Protein AF-A0A953SFW4-F1 (afdb_monomer)

Sequence (56 aa):
MAAVSQQGTALGSLLVGFTAFVAGLVIHGGSGMVVAFAGLAFLLYAGYEFRKVKSA

pLDDT: mean 82.94, std 10.9, range [47.56, 93.06]

Nearest PDB structures (foldseek):
  3sjq-assembly1_C  TM=8.624E-01  e=7.795E-01  Rattus norvegicus
  3sjq-assembly1_D  TM=8.480E-01  e=7.300E-01  Rattus norvegicus
  1g4y-assembly1_B-2  TM=8.051E-01  e=2.225E+00  Rattus norvegicus
  4j9z-assembly1_B-2  TM=7.907E-01  e=2.537E+00  Rattus norvegicus
  6czq-assembly1_B  TM=8.057E-01  e=3.521E+00  Rattus norvegicus

Structure (mmCIF, N/CA/C/O backbone):
data_AF-A0A953SFW4-F1
#
_entry.id   AF-A0A953SFW4-F1
#
loop_
_atom_site.group_PDB
_atom_site.id
_atom_site.type_symbol
_atom_site.label_atom_id
_atom_site.label_alt_id
_atom_site.label_comp_id
_atom_site.label_asym_id
_atom_site.label_entity_id
_atom_site.label_seq_id
_atom_site.pdbx_PDB_ins_code
_atom_site.Cartn_x
_atom_sit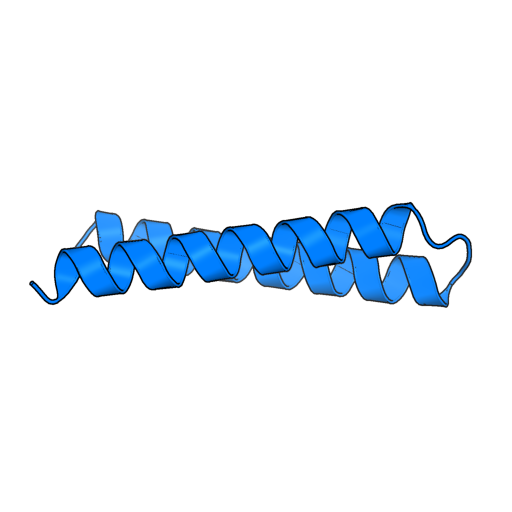e.Cartn_y
_atom_site.Cartn_z
_atom_site.occupancy
_atom_site.B_iso_or_equiv
_atom_site.auth_seq_id
_atom_site.auth_comp_id
_atom_site.auth_asym_id
_atom_site.auth_atom_id
_atom_site.pdbx_PDB_model_num
ATOM 1 N N . MET A 1 1 ? -6.509 0.090 25.701 1.00 47.56 1 MET A N 1
ATOM 2 C CA . MET A 1 1 ? -5.234 -0.181 24.992 1.00 47.56 1 MET A CA 1
ATOM 3 C C . MET A 1 1 ? -5.421 -0.705 23.566 1.00 47.56 1 MET A C 1
ATOM 5 O O . MET A 1 1 ? -4.625 -0.317 22.726 1.00 47.56 1 MET A O 1
ATOM 9 N N . ALA A 1 2 ? -6.466 -1.487 23.249 1.00 57.38 2 ALA A N 1
ATOM 10 C CA . ALA A 1 2 ? -6.684 -2.020 21.892 1.00 57.38 2 ALA A CA 1
ATOM 11 C C . ALA A 1 2 ? -6.909 -0.947 20.803 1.00 57.38 2 ALA A C 1
ATOM 13 O O . ALA A 1 2 ? -6.335 -1.044 19.727 1.00 57.38 2 ALA A O 1
ATOM 14 N N . ALA A 1 3 ? -7.663 0.122 21.086 1.00 59.12 3 ALA A N 1
ATOM 15 C CA . ALA A 1 3 ? -7.921 1.181 20.099 1.00 59.12 3 ALA A CA 1
ATOM 16 C C . ALA A 1 3 ? -6.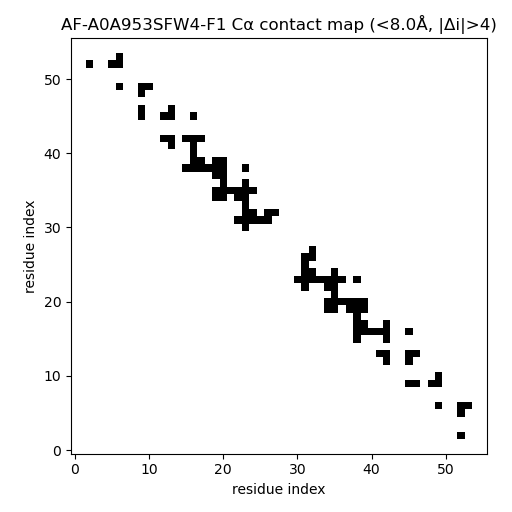641 1.920 19.650 1.00 59.12 3 ALA A C 1
ATOM 18 O O . ALA A 1 3 ? -6.486 2.237 18.474 1.00 59.12 3 ALA A O 1
ATOM 19 N N . VAL A 1 4 ? -5.686 2.132 20.567 1.00 65.94 4 VAL A N 1
ATOM 20 C CA . VAL A 1 4 ? -4.393 2.773 20.263 1.00 65.94 4 VAL A CA 1
ATOM 21 C C . VAL A 1 4 ? -3.490 1.839 19.456 1.00 65.94 4 VAL A C 1
ATOM 23 O O . VAL A 1 4 ? -2.862 2.287 18.499 1.00 65.94 4 VAL A O 1
ATOM 26 N N . SER A 1 5 ? -3.456 0.537 19.773 1.00 65.62 5 SER A N 1
ATOM 27 C CA . SER A 1 5 ? -2.699 -0.426 18.962 1.00 65.62 5 SER A CA 1
ATOM 28 C C . SER A 1 5 ? -3.285 -0.566 17.558 1.00 65.62 5 SER A C 1
ATOM 30 O O . SER A 1 5 ? -2.539 -0.632 16.590 1.00 65.62 5 SER A O 1
ATOM 32 N N . GLN A 1 6 ? -4.613 -0.537 17.429 1.00 71.44 6 GLN A N 1
ATOM 33 C CA . GLN A 1 6 ? -5.311 -0.674 16.150 1.00 71.44 6 GLN A CA 1
ATOM 34 C C . GLN A 1 6 ? -5.135 0.572 15.265 1.00 71.44 6 GLN A C 1
ATOM 36 O O . GLN A 1 6 ? -4.891 0.444 14.066 1.00 71.44 6 GLN A O 1
ATOM 41 N N . GLN A 1 7 ? -5.146 1.772 15.859 1.00 72.19 7 GLN A N 1
ATOM 42 C CA . GLN A 1 7 ? -4.753 3.008 15.171 1.00 72.19 7 GLN A CA 1
ATOM 43 C C . GLN A 1 7 ? -3.276 2.988 14.755 1.00 72.19 7 GLN A C 1
ATOM 45 O O . GLN A 1 7 ? -2.964 3.363 13.627 1.00 72.19 7 GLN A O 1
ATOM 50 N N . GLY A 1 8 ? -2.374 2.513 15.620 1.00 78.62 8 GLY A N 1
ATOM 51 C CA . GLY A 1 8 ? -0.944 2.393 15.314 1.00 78.62 8 GLY A CA 1
ATOM 52 C C . GLY A 1 8 ? -0.656 1.442 14.149 1.00 78.62 8 GLY A C 1
ATOM 53 O O . GLY A 1 8 ? 0.078 1.799 13.229 1.00 78.62 8 GLY A O 1
ATOM 54 N N . THR A 1 9 ? -1.282 0.262 14.131 1.00 84.25 9 THR A N 1
ATOM 55 C CA . THR A 1 9 ? -1.162 -0.698 13.021 1.00 84.25 9 THR A CA 1
ATOM 56 C C . THR A 1 9 ? -1.708 -0.122 11.717 1.00 84.25 9 THR A C 1
ATOM 58 O O . THR A 1 9 ? -1.071 -0.255 10.673 1.00 84.25 9 THR A O 1
ATOM 61 N N . ALA A 1 10 ? -2.849 0.566 11.769 1.00 79.69 10 ALA A N 1
ATOM 62 C CA . ALA A 1 10 ? -3.439 1.185 10.591 1.00 79.69 10 ALA A CA 1
ATOM 63 C C . ALA A 1 10 ? -2.568 2.338 10.040 1.00 79.69 10 ALA A C 1
ATOM 65 O O . ALA A 1 10 ? -2.350 2.411 8.829 1.00 79.69 10 ALA A O 1
ATOM 66 N N . LEU A 1 11 ? -1.957 3.160 10.903 1.00 83.94 11 LEU A N 1
ATOM 67 C CA . LEU A 1 11 ? -0.951 4.152 10.491 1.00 83.94 11 LEU A CA 1
ATOM 68 C C . LEU A 1 11 ? 0.292 3.499 9.867 1.00 83.94 11 LEU A C 1
ATOM 70 O O . LEU A 1 11 ? 0.776 3.966 8.837 1.00 83.94 11 LEU A O 1
ATOM 74 N N . GLY A 1 12 ? 0.776 2.394 10.440 1.00 87.25 12 GLY A N 1
ATOM 75 C CA . GLY A 1 12 ? 1.879 1.618 9.867 1.00 87.25 12 GLY A CA 1
ATOM 76 C C . GLY A 1 12 ? 1.552 1.086 8.470 1.00 87.25 12 GLY A C 1
ATOM 77 O O . GLY A 1 12 ? 2.359 1.217 7.553 1.00 87.25 12 GLY A O 1
ATOM 78 N N . SER A 1 13 ? 0.341 0.561 8.271 1.00 87.94 13 SER A N 1
ATOM 79 C CA . SER A 1 13 ? -0.102 0.074 6.958 1.00 87.94 13 SER A CA 1
ATOM 80 C C . SER A 1 13 ? -0.240 1.195 5.918 1.00 87.94 13 SER A C 1
ATOM 82 O O . SER A 1 13 ? 0.150 1.011 4.766 1.00 87.94 13 SER A O 1
ATOM 84 N N . LEU A 1 14 ? -0.691 2.386 6.328 1.00 89.00 14 LEU A N 1
ATOM 85 C CA . LEU A 1 14 ? -0.717 3.573 5.470 1.00 89.00 14 LEU A CA 1
ATOM 86 C C . LEU A 1 14 ? 0.693 3.996 5.041 1.00 89.00 14 LEU A C 1
ATOM 88 O O . LEU A 1 14 ? 0.912 4.278 3.864 1.00 89.00 14 LEU A O 1
ATOM 92 N N . LEU A 1 15 ? 1.657 3.993 5.967 1.00 91.00 15 LEU A N 1
ATOM 93 C CA . LEU A 1 15 ? 3.056 4.295 5.654 1.00 91.00 15 LEU A CA 1
ATOM 94 C C . LEU A 1 15 ? 3.642 3.285 4.662 1.00 91.00 15 LEU A C 1
ATOM 96 O O . LEU A 1 15 ? 4.244 3.695 3.676 1.00 91.00 15 LEU A O 1
ATOM 100 N N . VAL A 1 16 ? 3.409 1.984 4.866 1.00 92.31 16 VAL A N 1
ATOM 101 C CA . VAL A 1 16 ? 3.877 0.932 3.945 1.00 92.31 16 VAL A CA 1
ATOM 102 C C . VAL A 1 16 ? 3.278 1.105 2.548 1.00 92.31 16 VAL A C 1
ATOM 104 O O . VAL A 1 16 ? 4.013 1.053 1.561 1.00 92.31 16 VAL A O 1
ATOM 107 N N . GLY A 1 17 ? 1.969 1.360 2.450 1.00 90.25 17 GLY A N 1
ATOM 108 C CA . GLY A 1 17 ? 1.310 1.630 1.168 1.00 90.25 17 GLY A CA 1
ATOM 109 C C . GLY A 1 17 ? 1.890 2.852 0.457 1.00 90.25 17 GLY A C 1
ATOM 110 O O . GLY A 1 17 ? 2.125 2.814 -0.750 1.00 90.25 17 GLY A O 1
ATOM 111 N N . PHE A 1 18 ? 2.197 3.911 1.213 1.00 92.00 18 PHE A N 1
ATOM 112 C CA . PHE A 1 18 ? 2.788 5.131 0.670 1.00 92.00 18 PHE A CA 1
ATOM 113 C C . PHE A 1 18 ? 4.207 4.883 0.168 1.00 92.00 18 PHE A C 1
ATOM 115 O O . PHE A 1 18 ? 4.549 5.277 -0.946 1.00 92.00 18 PHE A O 1
ATOM 122 N N . THR A 1 19 ? 5.021 4.173 0.949 1.00 93.06 19 THR A N 1
ATOM 123 C CA . THR A 1 19 ? 6.375 3.790 0.546 1.00 93.06 19 THR A CA 1
ATOM 124 C C . THR A 1 19 ? 6.354 2.924 -0.711 1.00 93.06 19 THR A C 1
ATOM 126 O O . THR A 1 19 ? 7.129 3.189 -1.625 1.00 93.06 19 THR A O 1
ATOM 129 N N . ALA A 1 20 ? 5.449 1.944 -0.806 1.00 90.25 20 ALA A N 1
ATOM 130 C CA . ALA A 1 20 ? 5.299 1.110 -1.998 1.00 90.25 20 ALA A CA 1
ATOM 131 C C . ALA A 1 20 ? 4.873 1.929 -3.228 1.00 90.25 20 ALA A C 1
ATOM 133 O O . ALA A 1 20 ? 5.432 1.749 -4.309 1.00 90.25 20 ALA A O 1
ATOM 134 N N . PHE A 1 21 ? 3.940 2.872 -3.059 1.00 91.62 21 PHE A N 1
ATOM 135 C CA . PHE A 1 21 ? 3.518 3.778 -4.126 1.00 91.62 21 PHE A CA 1
ATOM 136 C C . PHE A 1 21 ? 4.681 4.631 -4.647 1.00 91.62 21 PHE A C 1
ATOM 138 O O . PHE A 1 21 ? 4.961 4.631 -5.844 1.00 91.62 21 PHE A O 1
ATOM 145 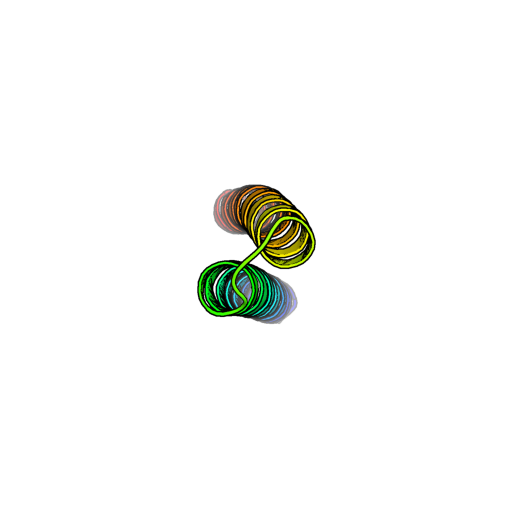N N . VAL A 1 22 ? 5.399 5.311 -3.747 1.00 92.56 22 VAL A N 1
ATOM 146 C CA . VAL A 1 22 ? 6.538 6.166 -4.114 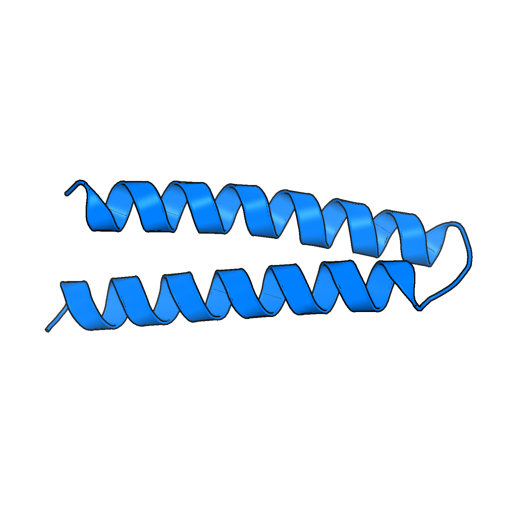1.00 92.56 22 VAL A CA 1
ATOM 147 C C . VAL A 1 22 ? 7.671 5.340 -4.722 1.00 92.56 22 VAL A C 1
ATOM 149 O O . VAL A 1 22 ? 8.220 5.737 -5.746 1.00 92.56 22 VAL A O 1
ATOM 152 N N . ALA A 1 23 ? 7.989 4.170 -4.161 1.00 90.25 23 ALA A N 1
ATOM 153 C CA . ALA A 1 23 ? 8.992 3.269 -4.727 1.00 90.25 23 ALA A CA 1
ATOM 154 C C . ALA A 1 23 ? 8.618 2.829 -6.152 1.00 90.25 23 ALA A C 1
ATOM 156 O O . ALA A 1 23 ? 9.471 2.837 -7.038 1.00 90.25 23 ALA A O 1
ATOM 157 N N . GLY A 1 24 ? 7.341 2.519 -6.393 1.00 89.44 24 GLY A N 1
ATOM 158 C CA . GLY A 1 24 ? 6.831 2.195 -7.723 1.00 89.44 24 GLY A CA 1
ATOM 159 C C . GLY A 1 24 ? 6.926 3.355 -8.719 1.00 89.44 24 GLY A C 1
ATOM 160 O O . GLY A 1 24 ? 7.213 3.119 -9.885 1.00 89.44 24 GLY A O 1
ATOM 161 N N . LEU A 1 25 ? 6.748 4.605 -8.273 1.00 89.25 25 LEU A N 1
ATOM 162 C CA . LEU A 1 25 ? 6.931 5.791 -9.124 1.00 89.25 25 LEU A CA 1
ATOM 163 C C . LEU A 1 25 ? 8.404 6.089 -9.434 1.00 89.25 25 LEU A C 1
ATOM 165 O O . LEU A 1 25 ? 8.720 6.593 -10.511 1.00 89.25 25 LEU A O 1
ATOM 169 N N . VAL A 1 26 ? 9.306 5.802 -8.493 1.00 90.56 26 VAL A N 1
ATOM 170 C CA . VAL A 1 26 ? 10.752 5.995 -8.680 1.00 90.56 26 VAL A CA 1
ATOM 171 C C . VAL A 1 26 ? 11.315 4.952 -9.645 1.00 90.56 26 VAL A C 1
ATOM 173 O O . VAL A 1 26 ? 12.147 5.276 -10.494 1.00 90.56 26 VAL A O 1
ATOM 176 N N . ILE A 1 27 ? 10.849 3.706 -9.561 1.00 86.31 27 ILE A N 1
ATOM 177 C CA . ILE A 1 27 ? 11.255 2.641 -10.480 1.00 86.31 27 ILE A CA 1
ATOM 178 C C . ILE A 1 27 ? 10.573 2.882 -11.831 1.00 86.31 27 ILE A C 1
ATOM 180 O O . ILE A 1 27 ? 9.365 2.747 -11.976 1.00 86.31 27 ILE A O 1
ATOM 184 N N . HIS A 1 28 ? 11.344 3.257 -12.848 1.00 77.00 28 HIS A N 1
ATOM 185 C CA . HIS A 1 28 ? 10.796 3.515 -14.178 1.00 77.00 28 HIS A CA 1
ATOM 186 C C . HIS A 1 28 ? 10.449 2.201 -14.898 1.00 77.00 28 HIS A C 1
ATOM 188 O O . HIS A 1 28 ? 11.169 1.209 -14.790 1.00 77.00 28 HI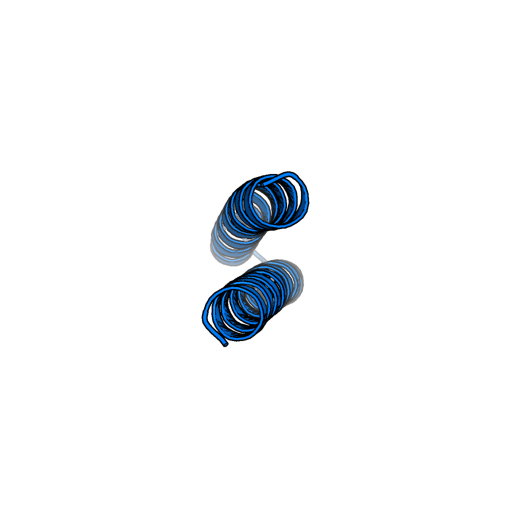S A O 1
ATOM 194 N N . GLY A 1 29 ? 9.361 2.207 -15.674 1.00 82.44 29 GLY A N 1
ATOM 195 C CA . GLY A 1 29 ? 8.927 1.075 -16.499 1.00 82.44 29 GLY A CA 1
ATOM 196 C C . GLY A 1 29 ? 7.637 0.399 -16.021 1.00 82.44 29 GLY A C 1
ATOM 197 O O . GLY A 1 29 ? 7.029 0.785 -15.023 1.00 82.44 29 GLY A O 1
ATOM 198 N N . GLY A 1 30 ? 7.200 -0.624 -16.761 1.00 84.25 30 GLY A N 1
ATOM 199 C CA . GLY A 1 30 ? 5.915 -1.295 -16.519 1.00 84.25 30 GLY A CA 1
ATOM 200 C C . GLY A 1 30 ? 5.816 -1.977 -15.150 1.00 84.25 30 GLY A C 1
ATOM 201 O O . GLY A 1 30 ? 4.768 -1.925 -14.515 1.00 84.25 30 GLY A O 1
ATOM 202 N N . SER A 1 31 ? 6.912 -2.557 -14.652 1.00 85.12 31 SER A N 1
ATOM 203 C CA . SER A 1 31 ? 6.961 -3.175 -13.320 1.00 85.12 31 SER A CA 1
ATOM 204 C C . SER A 1 31 ? 6.821 -2.150 -12.191 1.00 85.12 31 SER A C 1
ATOM 206 O O . SER A 1 31 ? 6.114 -2.414 -11.221 1.00 85.12 31 SER A O 1
ATOM 208 N N . GLY A 1 32 ? 7.423 -0.965 -12.336 1.00 87.56 32 GLY A N 1
ATOM 209 C CA . GLY A 1 32 ? 7.266 0.141 -11.389 1.00 87.56 32 GLY A CA 1
ATOM 210 C C . GLY A 1 32 ? 5.827 0.644 -11.318 1.00 87.56 32 GLY A C 1
ATOM 211 O O . GLY A 1 32 ? 5.277 0.785 -10.227 1.00 87.56 32 GLY A O 1
ATOM 212 N N . MET A 1 33 ? 5.160 0.776 -12.472 1.00 90.12 33 MET A N 1
ATOM 213 C CA . MET A 1 33 ? 3.731 1.109 -12.515 1.00 90.12 33 MET A CA 1
ATOM 214 C C . MET A 1 33 ? 2.869 0.092 -11.761 1.00 90.12 33 MET A C 1
ATOM 216 O O . MET A 1 33 ? 1.997 0.496 -10.996 1.00 90.12 33 MET A O 1
ATOM 220 N N . VAL A 1 34 ? 3.114 -1.212 -11.925 1.00 92.06 34 VAL A N 1
ATOM 221 C CA . VAL A 1 34 ? 2.360 -2.253 -11.200 1.00 92.06 34 VAL A CA 1
ATOM 222 C C . VAL A 1 34 ? 2.536 -2.105 -9.689 1.00 92.06 34 VAL A C 1
ATOM 224 O O . VAL A 1 34 ? 1.553 -2.149 -8.949 1.00 92.06 34 VAL A O 1
ATOM 227 N N . VAL A 1 35 ? 3.768 -1.870 -9.228 1.00 91.00 35 VAL A N 1
ATOM 228 C CA . VAL A 1 35 ? 4.060 -1.641 -7.805 1.00 91.00 35 VAL A CA 1
ATOM 229 C C . VAL A 1 35 ? 3.400 -0.353 -7.304 1.00 91.00 35 VAL A C 1
ATOM 231 O O . VAL A 1 35 ? 2.830 -0.351 -6.214 1.00 91.00 35 VAL A O 1
ATOM 234 N N . ALA A 1 36 ? 3.393 0.714 -8.107 1.00 90.75 36 ALA A N 1
ATOM 235 C CA . ALA A 1 36 ? 2.723 1.964 -7.764 1.00 90.75 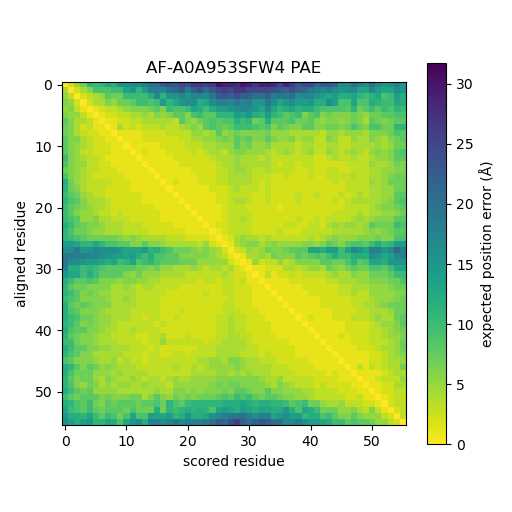36 ALA A CA 1
ATOM 236 C C . ALA A 1 36 ? 1.207 1.763 -7.617 1.00 90.75 36 ALA A C 1
ATOM 238 O O . ALA A 1 36 ? 0.628 2.141 -6.600 1.00 90.75 36 ALA A O 1
ATOM 239 N N . PHE A 1 37 ? 0.556 1.104 -8.579 1.00 92.94 37 PHE A N 1
ATOM 240 C CA . PHE A 1 37 ? -0.879 0.823 -8.496 1.00 92.94 37 PHE A CA 1
ATOM 241 C C . PHE A 1 37 ? -1.229 -0.098 -7.323 1.00 92.94 37 PHE A C 1
ATOM 243 O O . PHE A 1 37 ? -2.217 0.152 -6.633 1.00 92.94 37 PHE A O 1
ATOM 250 N N . ALA A 1 38 ? -0.405 -1.113 -7.044 1.00 91.38 38 ALA A N 1
ATOM 251 C CA . ALA A 1 38 ? -0.584 -1.976 -5.879 1.00 91.38 38 ALA A CA 1
ATOM 252 C C . ALA A 1 38 ? -0.432 -1.197 -4.559 1.00 91.38 38 ALA A C 1
ATOM 254 O O . ALA A 1 38 ? -1.263 -1.340 -3.661 1.00 91.38 38 ALA A O 1
ATOM 255 N N . GLY A 1 39 ? 0.579 -0.327 -4.458 1.00 90.44 39 GLY A N 1
ATOM 256 C CA . GLY A 1 39 ? 0.788 0.553 -3.306 1.00 90.44 39 GLY A CA 1
ATOM 257 C C . GLY A 1 39 ? -0.372 1.526 -3.096 1.00 90.44 39 GLY A C 1
ATOM 258 O O . GLY A 1 39 ? -0.859 1.666 -1.976 1.00 90.44 39 GLY A O 1
ATOM 259 N N . LEU A 1 40 ? -0.884 2.126 -4.175 1.00 91.75 40 LEU A N 1
ATOM 260 C CA . LEU A 1 40 ? -2.051 3.010 -4.140 1.00 91.75 40 LEU A CA 1
ATOM 261 C C . LEU A 1 40 ? -3.315 2.267 -3.680 1.00 91.75 40 LEU A C 1
ATOM 263 O O . LEU A 1 40 ? -4.034 2.759 -2.811 1.00 91.75 40 LEU A O 1
ATOM 267 N N . ALA A 1 41 ? -3.576 1.076 -4.224 1.00 92.00 41 ALA A N 1
ATOM 268 C CA . ALA A 1 41 ? -4.719 0.255 -3.826 1.00 92.00 41 ALA A CA 1
ATOM 269 C C . ALA A 1 41 ? -4.643 -0.133 -2.340 1.00 92.00 41 ALA A C 1
ATOM 271 O O . ALA A 1 41 ? -5.633 -0.020 -1.613 1.00 92.00 41 ALA A O 1
ATOM 272 N N . PHE A 1 42 ? -3.453 -0.515 -1.871 1.00 91.94 42 PHE A N 1
ATOM 273 C CA . PHE A 1 42 ? -3.216 -0.813 -0.462 1.00 91.94 42 PHE A CA 1
ATOM 274 C C . PHE A 1 42 ? -3.405 0.423 0.430 1.00 91.94 42 PHE A C 1
ATOM 276 O O . PHE A 1 42 ? -4.004 0.317 1.498 1.00 91.94 42 PHE A O 1
ATOM 283 N N . LEU A 1 43 ? 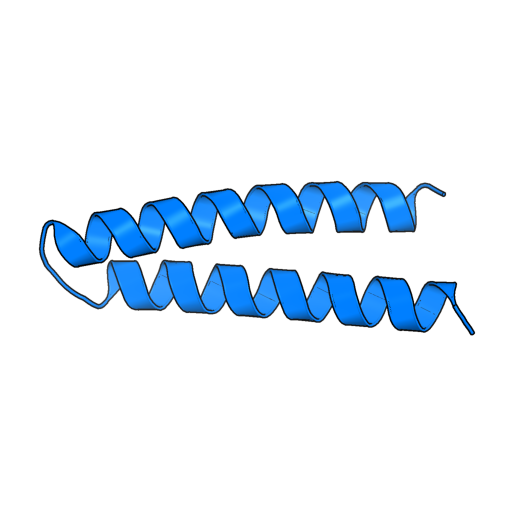-2.973 1.606 -0.022 1.00 91.12 43 LEU A N 1
ATOM 284 C CA . LEU A 1 43 ? -3.149 2.870 0.698 1.00 91.12 43 LEU A CA 1
ATOM 285 C C . LEU A 1 43 ? -4.629 3.227 0.890 1.00 91.12 43 LEU A C 1
ATOM 287 O O . LEU A 1 43 ? -5.040 3.620 1.981 1.00 91.12 43 LEU A O 1
ATOM 291 N N . LEU A 1 44 ? -5.434 3.066 -0.164 1.00 89.88 44 LEU A N 1
ATOM 292 C CA . LEU A 1 44 ? -6.877 3.311 -0.116 1.00 89.88 44 LEU A CA 1
ATOM 293 C C . LEU A 1 44 ? -7.576 2.332 0.835 1.00 89.88 44 LEU A C 1
ATOM 295 O O . LEU A 1 44 ? -8.412 2.751 1.637 1.00 89.88 44 LEU A O 1
ATOM 299 N N . TYR A 1 45 ? -7.195 1.053 0.791 1.00 88.81 45 TYR A N 1
ATOM 300 C CA . TYR A 1 45 ? -7.716 0.031 1.699 1.00 88.81 45 TYR A CA 1
ATOM 301 C C . TYR A 1 45 ? -7.348 0.319 3.164 1.00 88.81 45 TYR A C 1
ATOM 303 O O . TYR A 1 45 ? -8.221 0.358 4.032 1.00 88.81 45 TYR A O 1
ATOM 311 N N . ALA A 1 46 ? -6.074 0.607 3.436 1.00 86.12 46 ALA A N 1
ATOM 312 C CA . ALA A 1 46 ? -5.594 0.961 4.770 1.00 86.12 46 ALA A CA 1
ATOM 313 C C . ALA A 1 46 ? -6.258 2.244 5.303 1.00 86.12 46 ALA A C 1
ATOM 315 O O . ALA A 1 46 ? -6.609 2.323 6.480 1.00 86.12 46 ALA A O 1
ATOM 316 N N . GLY A 1 47 ? -6.490 3.236 4.438 1.00 84.44 47 GLY A N 1
ATOM 317 C CA . GLY A 1 47 ? -7.191 4.471 4.791 1.00 84.44 47 GLY A CA 1
ATOM 318 C C . GLY A 1 47 ? -8.663 4.249 5.126 1.00 84.44 47 GLY A C 1
ATOM 319 O O . GLY A 1 47 ? -9.175 4.853 6.072 1.00 84.44 47 GLY A O 1
ATOM 320 N N . TYR A 1 48 ? -9.336 3.356 4.398 1.00 86.19 48 TYR A N 1
ATOM 321 C CA . TYR A 1 48 ? -10.704 2.946 4.706 1.00 86.19 48 TYR A CA 1
ATOM 322 C C . TYR A 1 48 ? -10.790 2.251 6.073 1.00 86.19 48 TYR A C 1
ATOM 324 O O . TYR A 1 48 ? -11.610 2.642 6.907 1.00 86.19 48 TYR A O 1
ATOM 332 N N . GLU A 1 49 ? -9.901 1.292 6.345 1.00 80.44 49 GLU A N 1
ATOM 333 C CA . GLU A 1 49 ? -9.834 0.597 7.637 1.00 80.44 49 GLU A CA 1
ATOM 334 C C . GLU A 1 49 ? -9.489 1.556 8.788 1.00 80.44 49 GLU A C 1
ATOM 336 O O . GLU A 1 49 ? -10.147 1.531 9.828 1.00 80.44 49 GLU A O 1
ATOM 341 N N . PHE A 1 50 ? -8.544 2.485 8.596 1.00 80.81 50 PHE A N 1
ATOM 342 C CA . PHE A 1 50 ? -8.245 3.524 9.591 1.00 80.81 50 PHE A CA 1
ATOM 343 C C . PH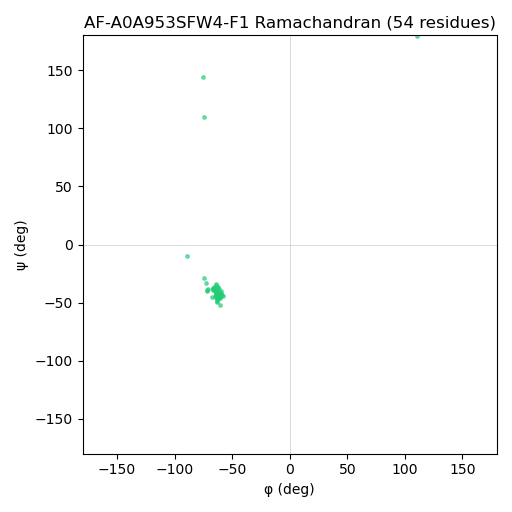E A 1 50 ? -9.473 4.385 9.898 1.00 80.81 50 PHE A C 1
ATOM 345 O O . PHE A 1 50 ? -9.770 4.686 11.056 1.00 80.81 50 PHE A O 1
ATOM 352 N N . ARG A 1 51 ? -10.218 4.772 8.857 1.00 79.69 51 ARG A N 1
ATOM 353 C CA . ARG A 1 51 ? -11.424 5.586 9.003 1.00 79.69 51 ARG A CA 1
ATOM 354 C C . ARG A 1 51 ? -12.531 4.824 9.734 1.00 79.69 51 ARG A C 1
ATOM 356 O O . ARG A 1 51 ? -13.206 5.418 10.568 1.00 79.69 51 ARG A O 1
ATOM 363 N N . LYS A 1 52 ? -12.666 3.522 9.480 1.00 76.00 52 LYS A N 1
ATOM 364 C CA . LYS A 1 52 ? -13.585 2.624 10.191 1.00 76.00 52 LYS A CA 1
ATOM 365 C C . LYS A 1 52 ? -13.207 2.467 11.668 1.00 76.00 52 LYS A C 1
ATOM 367 O O . LYS A 1 52 ? -14.080 2.617 12.512 1.00 76.00 52 LYS A O 1
ATOM 372 N N . VAL A 1 53 ? -11.925 2.261 11.986 1.00 72.69 53 VAL A N 1
ATOM 373 C CA . VAL A 1 53 ? -11.419 2.195 13.375 1.00 72.69 53 VAL A CA 1
ATOM 374 C C . VAL A 1 53 ? -11.598 3.525 14.111 1.00 72.69 53 VAL A C 1
ATOM 376 O O . VAL A 1 53 ? -11.845 3.528 15.308 1.00 72.69 53 VAL A O 1
ATOM 379 N N . LYS A 1 54 ? -11.481 4.664 13.418 1.00 66.31 54 LYS A N 1
ATOM 380 C CA . LYS A 1 54 ? -11.705 5.992 14.012 1.00 66.31 54 LYS A CA 1
ATOM 381 C C . LYS A 1 54 ? -13.189 6.309 14.250 1.00 66.31 54 LYS A C 1
ATOM 383 O O . LYS A 1 54 ? -13.490 7.120 15.119 1.00 66.31 54 LYS A O 1
ATOM 388 N N . SER A 1 55 ? -14.087 5.745 13.441 1.00 66.88 55 SER A N 1
ATOM 389 C CA . SER A 1 55 ? -15.540 5.952 13.553 1.00 66.88 55 SER A CA 1
ATOM 390 C C . SER A 1 55 ? -16.247 4.960 14.483 1.00 66.88 55 SER A C 1
ATOM 392 O O . SER A 1 55 ? -17.433 5.161 14.737 1.00 66.88 55 SER A O 1
ATOM 394 N N . ALA A 1 56 ? -15.559 3.909 14.937 1.00 55.78 56 ALA A N 1
ATOM 395 C CA . ALA A 1 56 ? -16.031 2.945 15.932 1.00 55.78 56 ALA A CA 1
ATOM 396 C C . ALA A 1 56 ? -15.638 3.383 17.350 1.00 55.78 56 ALA A C 1
ATOM 398 O O . ALA A 1 56 ? -16.431 3.106 18.275 1.00 55.78 56 ALA A O 1
#

Mean predicted aligned error: 5.62 Å

Foldseek 3Di:
DVLVVQLVVLVVQLVQLVVQLVQLVVDDDDSSVVSNVVSVVSNVVSVVSSVVSVVD

Solvent-accessible surface area (backbone atoms only — not comparable to full-atom values): 2824 Å² total; per-residue (Å²): 114,67,70,60,53,53,52,49,52,29,52,51,43,32,52,51,14,47,52,37,22,53,52,11,66,70,40,78,58,74,69,15,48,53,38,19,52,52,12,47,53,42,26,54,52,26,49,50,51,40,50,51,66,71,74,105

Radius of gyration: 13.01 Å; Cα contacts (8 Å, |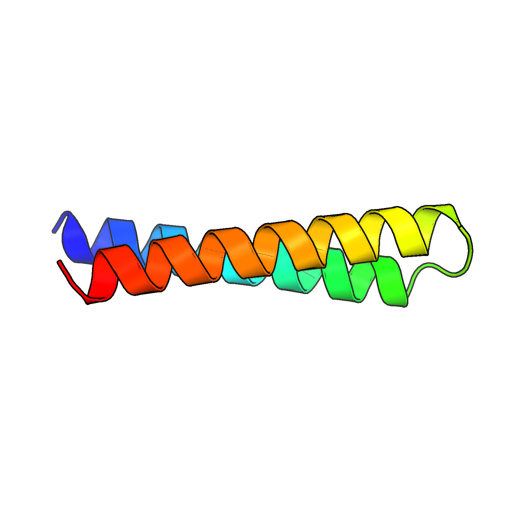Δi|>4): 58; chains: 1; bounding box: 27×9×42 Å

Secondary structure (DSSP, 8-state):
-HHHHHHHHHHHHHHHHHHHHHHHHHS-SHHHHHHHHHHHHHHHHHHHHHHHHHH-